Protein AF-A0A368L7W9-F1 (afdb_monomer_lite)

Structure (mmCIF, N/CA/C/O backbone):
data_AF-A0A368L7W9-F1
#
_entry.id   AF-A0A368L7W9-F1
#
loop_
_atom_site.group_PDB
_atom_site.id
_atom_site.type_symbol
_atom_site.label_atom_id
_atom_site.label_alt_id
_atom_site.label_comp_id
_atom_site.label_asym_id
_atom_site.label_entity_id
_atom_site.label_seq_id
_atom_site.pdbx_PDB_ins_code
_atom_site.Cartn_x
_atom_site.Cartn_y
_atom_site.Cartn_z
_atom_site.occupancy
_atom_site.B_iso_or_equiv
_atom_site.auth_seq_id
_atom_site.auth_comp_id
_atom_site.auth_asym_id
_atom_site.auth_atom_id
_atom_site.pdbx_PDB_model_num
ATOM 1 N N . MET A 1 1 ? 54.168 8.558 -74.346 1.00 50.03 1 MET A N 1
ATOM 2 C CA . MET A 1 1 ? 53.652 8.988 -73.024 1.00 50.03 1 MET A CA 1
ATOM 3 C C . MET A 1 1 ? 52.117 8.973 -72.900 1.00 50.03 1 MET A C 1
ATOM 5 O O . MET A 1 1 ? 51.618 9.350 -71.854 1.00 50.03 1 MET A O 1
ATOM 9 N N . MET A 1 2 ? 51.352 8.509 -73.907 1.00 54.16 2 MET A N 1
ATOM 10 C CA . MET A 1 2 ? 49.875 8.425 -73.836 1.00 54.16 2 MET A CA 1
ATOM 11 C C . MET A 1 2 ? 49.333 7.024 -73.482 1.00 54.16 2 MET A C 1
ATOM 13 O O . MET A 1 2 ? 48.218 6.919 -72.985 1.00 54.16 2 MET A O 1
ATOM 17 N N . LEU A 1 3 ? 50.113 5.945 -73.665 1.00 55.03 3 LEU A N 1
ATOM 18 C CA . LEU A 1 3 ? 49.682 4.590 -73.276 1.00 55.03 3 LEU A CA 1
ATOM 19 C C . LEU A 1 3 ? 49.666 4.370 -71.753 1.00 55.03 3 LEU A C 1
ATOM 21 O O . LEU A 1 3 ? 48.810 3.641 -71.264 1.00 55.03 3 LEU A O 1
ATOM 25 N N . ALA A 1 4 ? 50.549 5.038 -71.002 1.00 56.31 4 ALA A N 1
ATOM 26 C CA . ALA A 1 4 ? 50.626 4.884 -69.549 1.00 56.31 4 ALA A CA 1
ATOM 27 C C . ALA A 1 4 ? 49.349 5.385 -68.849 1.00 56.31 4 ALA A C 1
ATOM 29 O O . ALA A 1 4 ? 48.813 4.692 -67.994 1.00 56.31 4 ALA A O 1
ATOM 30 N N . LEU A 1 5 ? 48.785 6.527 -69.269 1.00 58.16 5 LEU A N 1
ATOM 31 C CA . LEU A 1 5 ? 47.554 7.070 -68.674 1.00 58.16 5 LEU A CA 1
ATOM 32 C C . LEU A 1 5 ? 46.324 6.177 -68.902 1.00 58.16 5 LEU A C 1
ATOM 34 O O . LEU A 1 5 ? 45.449 6.110 -68.041 1.00 58.16 5 LEU A O 1
ATOM 38 N N . ARG A 1 6 ? 46.254 5.459 -70.032 1.00 62.16 6 ARG A N 1
ATOM 39 C CA . ARG A 1 6 ? 45.125 4.558 -70.321 1.00 62.16 6 ARG A CA 1
ATOM 40 C C . ARG A 1 6 ? 45.156 3.288 -69.467 1.00 62.16 6 ARG A C 1
ATOM 42 O O . ARG A 1 6 ? 44.109 2.709 -69.197 1.00 62.16 6 ARG A O 1
ATOM 49 N N . GLN A 1 7 ? 46.342 2.881 -69.020 1.00 68.44 7 GLN A N 1
ATOM 50 C CA . GLN A 1 7 ? 46.541 1.661 -68.241 1.00 68.44 7 GLN A CA 1
ATOM 51 C C . GLN A 1 7 ? 46.207 1.844 -66.746 1.00 68.44 7 GLN A C 1
ATOM 53 O O . GLN A 1 7 ? 45.815 0.879 -66.097 1.00 68.44 7 GLN A O 1
ATOM 58 N N . PHE A 1 8 ? 46.267 3.074 -66.213 1.00 70.00 8 PHE A N 1
ATOM 59 C CA . PHE A 1 8 ? 45.924 3.380 -64.811 1.00 70.00 8 PHE A CA 1
ATOM 60 C C . PHE A 1 8 ? 44.434 3.685 -64.564 1.00 70.00 8 PHE A C 1
ATOM 62 O O . PHE A 1 8 ? 43.965 3.565 -63.433 1.00 70.00 8 PHE A O 1
ATOM 69 N N . TRP A 1 9 ? 43.662 4.025 -65.603 1.00 78.25 9 TRP A N 1
ATOM 70 C CA . TRP A 1 9 ? 42.224 4.313 -65.491 1.00 78.25 9 TRP A CA 1
ATOM 71 C C . TRP A 1 9 ? 41.381 3.164 -64.899 1.00 78.25 9 TRP A C 1
ATOM 73 O O . TRP A 1 9 ? 40.615 3.419 -63.967 1.00 78.25 9 TRP A O 1
ATOM 83 N N . PRO A 1 10 ? 41.495 1.898 -65.357 1.00 85.75 10 PRO A N 1
ATOM 84 C CA . PRO A 1 10 ? 40.694 0.814 -64.782 1.00 85.75 10 PRO A CA 1
ATOM 85 C C . PRO A 1 10 ? 41.066 0.522 -63.321 1.00 85.75 10 PRO A C 1
ATOM 87 O O . PRO A 1 10 ? 40.189 0.197 -62.526 1.00 85.75 10 PRO A O 1
ATOM 90 N N . ALA A 1 11 ? 42.338 0.698 -62.944 1.00 83.56 11 ALA A N 1
ATOM 91 C CA . ALA A 1 11 ? 42.795 0.508 -61.568 1.00 83.56 11 ALA A CA 1
ATOM 92 C C . ALA A 1 11 ? 42.210 1.565 -60.615 1.00 83.56 11 ALA A C 1
ATOM 94 O O . ALA A 1 11 ? 41.800 1.234 -59.504 1.00 83.56 11 ALA A O 1
ATOM 95 N N . ALA A 1 12 ? 42.106 2.821 -61.063 1.00 84.69 12 ALA A N 1
ATOM 96 C CA . ALA A 1 12 ? 41.484 3.892 -60.287 1.00 84.69 12 ALA A CA 1
ATOM 97 C C . ALA A 1 12 ? 39.977 3.657 -60.075 1.00 84.69 12 ALA A C 1
ATOM 99 O O . ALA A 1 12 ? 39.476 3.824 -58.964 1.00 84.69 12 ALA A O 1
ATOM 100 N N . VAL A 1 13 ? 39.260 3.206 -61.112 1.00 89.25 13 VAL A N 1
ATOM 101 C CA . VAL A 1 13 ? 37.830 2.866 -61.001 1.00 89.25 13 VAL A CA 1
ATOM 102 C C . VAL A 1 13 ? 37.621 1.670 -60.069 1.00 89.25 13 VAL A C 1
ATOM 104 O O . VAL A 1 13 ? 36.737 1.711 -59.217 1.00 89.25 13 VAL A O 1
ATOM 107 N N . ALA A 1 14 ? 38.458 0.634 -60.170 1.00 88.94 14 ALA A N 1
ATOM 108 C CA . ALA A 1 14 ? 38.382 -0.526 -59.286 1.00 88.94 14 ALA A CA 1
ATOM 109 C C . ALA A 1 14 ? 38.606 -0.151 -57.809 1.00 88.94 14 ALA A C 1
ATOM 111 O O . ALA A 1 14 ? 37.863 -0.609 -56.945 1.00 88.94 14 ALA A O 1
ATOM 112 N N . LEU A 1 15 ? 39.572 0.727 -57.514 1.00 89.31 15 LEU A N 1
ATOM 113 C CA . LEU A 1 15 ? 39.816 1.220 -56.153 1.00 89.31 15 LEU A CA 1
ATOM 114 C C . LEU A 1 15 ? 38.636 2.020 -55.593 1.00 89.31 15 LEU A C 1
ATOM 116 O O . LEU A 1 15 ? 38.265 1.822 -54.438 1.00 89.31 15 LEU A O 1
ATOM 120 N N . LEU A 1 16 ? 38.016 2.883 -56.402 1.00 91.94 16 LEU A N 1
ATOM 121 C CA . LEU A 1 16 ? 36.836 3.645 -55.982 1.00 91.94 16 LEU A CA 1
ATOM 122 C C . LEU A 1 16 ? 35.627 2.741 -55.722 1.00 91.94 16 LEU A C 1
ATOM 124 O O . LEU A 1 16 ? 34.900 2.964 -54.757 1.00 91.94 16 LEU A O 1
ATOM 128 N N . LEU A 1 17 ? 35.431 1.699 -56.535 1.00 93.12 17 LEU A N 1
ATOM 129 C CA . LEU A 1 17 ? 34.364 0.721 -56.315 1.00 93.12 17 LEU A CA 1
ATOM 130 C C . LEU A 1 17 ? 34.588 -0.083 -55.031 1.00 93.12 17 LEU A C 1
ATOM 132 O O . LEU A 1 17 ? 33.652 -0.256 -54.255 1.00 93.12 17 LEU A O 1
ATOM 136 N N . LEU A 1 18 ? 35.821 -0.525 -54.765 1.00 92.31 18 LEU A N 1
ATOM 137 C CA . LEU A 1 18 ? 36.153 -1.230 -53.523 1.00 92.31 18 LEU A CA 1
ATOM 138 C C . LEU A 1 18 ? 35.977 -0.332 -52.292 1.00 92.31 18 LEU A C 1
ATOM 140 O O . LEU A 1 18 ? 35.411 -0.772 -51.293 1.00 92.31 18 LEU A O 1
ATOM 144 N N . ALA A 1 19 ? 36.401 0.931 -52.374 1.00 93.12 19 ALA A N 1
ATOM 145 C CA . ALA A 1 19 ? 36.204 1.901 -51.301 1.00 93.12 19 ALA A CA 1
ATOM 146 C C . ALA A 1 19 ? 34.712 2.199 -51.062 1.00 93.12 19 ALA A C 1
ATOM 148 O O . ALA A 1 19 ? 34.270 2.223 -49.915 1.00 93.12 19 ALA A O 1
ATOM 149 N N . GLY A 1 20 ? 33.924 2.366 -52.130 1.00 91.81 20 GLY A N 1
ATOM 150 C CA . GLY A 1 20 ? 32.480 2.591 -52.044 1.00 91.81 20 GLY A CA 1
ATOM 151 C C . GLY A 1 20 ? 31.731 1.405 -51.431 1.00 91.81 20 GLY A C 1
ATOM 152 O O . GLY A 1 20 ? 30.914 1.597 -50.533 1.00 91.81 20 GLY A O 1
ATOM 153 N N . LEU A 1 21 ? 32.053 0.177 -51.851 1.00 92.81 21 LEU A N 1
ATOM 154 C CA . LEU A 1 21 ? 31.482 -1.046 -51.275 1.00 92.81 21 LEU A CA 1
ATOM 155 C C . LEU A 1 21 ? 31.864 -1.213 -49.798 1.00 92.81 21 LEU A C 1
ATOM 157 O O . LEU A 1 21 ? 31.009 -1.554 -48.982 1.00 92.81 21 LEU A O 1
ATOM 161 N N . GLY A 1 22 ? 33.122 -0.929 -49.445 1.00 91.44 22 GLY A N 1
ATOM 162 C CA . GLY A 1 22 ? 33.587 -0.959 -48.059 1.00 91.44 22 GLY A CA 1
ATOM 163 C C . GLY A 1 22 ? 32.863 0.057 -47.173 1.00 91.44 22 GLY A C 1
ATOM 164 O O . GLY A 1 22 ? 32.436 -0.289 -46.074 1.00 91.44 22 GLY A O 1
ATOM 165 N N . TYR A 1 23 ? 32.661 1.284 -47.662 1.00 92.81 23 TYR A N 1
ATOM 166 C CA . TYR A 1 23 ? 31.942 2.331 -46.934 1.00 92.81 23 TYR A CA 1
ATOM 167 C C . TYR A 1 23 ? 30.469 1.973 -46.696 1.00 92.81 23 TYR A C 1
ATOM 169 O O . TYR A 1 23 ? 29.987 2.088 -45.571 1.00 92.81 23 TYR A O 1
ATOM 177 N N . PHE A 1 24 ? 29.771 1.472 -47.720 1.00 91.31 24 PHE A N 1
ATOM 178 C CA . PHE A 1 24 ? 28.378 1.032 -47.586 1.00 91.31 24 PHE A CA 1
ATOM 179 C C . PHE A 1 24 ? 28.227 -0.149 -46.621 1.00 91.31 24 PHE A C 1
ATOM 181 O O . PHE A 1 24 ? 27.321 -0.148 -45.790 1.00 91.31 24 PHE A O 1
ATOM 188 N N . ALA A 1 25 ? 29.122 -1.140 -46.693 1.00 89.94 25 ALA A N 1
ATOM 189 C CA . ALA A 1 25 ? 29.111 -2.271 -45.767 1.00 89.94 25 ALA A CA 1
ATOM 190 C C . ALA A 1 25 ? 29.377 -1.828 -44.318 1.00 89.94 25 ALA A C 1
ATOM 192 O O . ALA A 1 25 ? 28.734 -2.325 -43.394 1.00 89.94 25 ALA A O 1
ATOM 193 N N . TYR A 1 26 ? 30.287 -0.868 -44.121 1.00 91.38 26 TYR A N 1
ATOM 194 C CA . TYR A 1 26 ? 30.573 -0.292 -42.810 1.00 91.38 26 TYR A CA 1
ATOM 195 C C . TYR A 1 26 ? 29.365 0.461 -42.234 1.00 91.38 26 TYR A C 1
ATOM 197 O O . TYR A 1 26 ? 28.999 0.218 -41.086 1.00 91.38 26 TYR A O 1
ATOM 205 N N . GLN A 1 27 ? 28.713 1.319 -43.027 1.00 91.19 27 GLN A N 1
ATOM 206 C CA . GLN A 1 27 ? 27.514 2.043 -42.587 1.00 91.19 27 GLN A CA 1
ATOM 207 C C . GLN A 1 27 ? 26.361 1.097 -42.247 1.00 91.19 27 GLN A C 1
ATOM 209 O O . GLN A 1 27 ? 25.806 1.188 -41.158 1.00 91.19 27 GLN A O 1
ATOM 214 N N . ALA A 1 28 ? 26.064 0.123 -43.113 1.00 88.50 28 ALA A N 1
ATOM 215 C CA . ALA A 1 28 ? 25.001 -0.846 -42.854 1.00 88.50 28 ALA A CA 1
ATOM 216 C C . ALA A 1 28 ? 25.255 -1.671 -41.577 1.00 88.50 28 ALA A C 1
ATOM 218 O O . ALA A 1 28 ? 24.321 -1.977 -40.835 1.00 88.50 28 ALA A O 1
ATOM 219 N N . GLY A 1 29 ? 26.517 -2.019 -41.299 1.00 87.00 29 GLY A N 1
ATOM 220 C CA . GLY A 1 29 ? 26.900 -2.692 -40.057 1.00 87.00 29 GLY A CA 1
ATOM 221 C C . GLY A 1 29 ? 26.752 -1.800 -38.821 1.00 87.00 29 GLY A C 1
ATOM 222 O O . GLY A 1 29 ? 26.304 -2.273 -37.776 1.00 87.00 29 GLY A O 1
ATOM 223 N N . TYR A 1 30 ? 27.090 -0.515 -38.944 1.00 89.81 30 TYR A N 1
ATOM 224 C CA . TYR A 1 30 ? 26.945 0.468 -37.872 1.00 89.81 30 TYR A CA 1
ATOM 225 C C . TYR A 1 30 ? 25.470 0.699 -37.516 1.00 89.81 30 TYR A C 1
ATOM 227 O O . TYR A 1 30 ? 25.093 0.512 -36.357 1.00 89.81 30 TYR A O 1
ATOM 235 N N . ASP A 1 31 ? 24.621 0.966 -38.510 1.00 89.50 31 ASP A N 1
ATOM 236 C CA . ASP A 1 31 ? 23.186 1.210 -38.316 1.00 89.50 31 ASP A CA 1
ATOM 237 C C . ASP A 1 31 ? 22.482 -0.016 -37.707 1.00 89.50 31 ASP A C 1
ATOM 239 O O . ASP A 1 31 ? 21.654 0.105 -36.800 1.00 89.50 31 ASP A O 1
ATOM 243 N N . ALA A 1 32 ? 22.852 -1.226 -38.147 1.00 89.81 32 ALA A N 1
ATOM 244 C CA . ALA A 1 32 ? 22.336 -2.468 -37.573 1.00 89.81 32 ALA A CA 1
ATOM 245 C C . ALA A 1 32 ? 22.746 -2.647 -36.101 1.00 89.81 32 ALA A C 1
ATOM 247 O O . ALA A 1 32 ? 21.965 -3.160 -35.295 1.00 89.81 32 ALA A O 1
ATOM 248 N N . SER A 1 33 ? 23.959 -2.221 -35.734 1.00 88.00 33 SER A N 1
ATOM 249 C CA . SER A 1 33 ? 24.439 -2.291 -34.352 1.00 88.00 33 SER A CA 1
ATOM 250 C C . SER A 1 33 ? 23.733 -1.286 -33.435 1.00 88.00 33 SER A C 1
ATOM 252 O O . SER A 1 33 ? 23.386 -1.636 -32.304 1.00 88.00 33 SER A O 1
ATOM 254 N N . GLU A 1 34 ? 23.443 -0.081 -33.933 1.00 91.44 34 GLU A N 1
ATOM 255 C CA . GLU A 1 34 ? 22.711 0.953 -33.198 1.00 91.44 34 GLU A CA 1
ATOM 256 C C . GLU A 1 34 ? 21.245 0.551 -32.991 1.00 91.44 34 GLU A C 1
ATOM 258 O O . GLU A 1 34 ? 20.748 0.590 -31.864 1.00 91.44 34 GLU A O 1
ATOM 263 N N . ALA A 1 35 ? 20.580 0.045 -34.035 1.00 90.88 35 ALA A N 1
ATOM 264 C CA . ALA A 1 35 ? 19.220 -0.482 -33.930 1.00 90.88 35 ALA A CA 1
ATOM 265 C C . ALA A 1 35 ? 19.124 -1.640 -32.920 1.00 90.88 35 ALA A C 1
ATOM 267 O O . ALA A 1 35 ? 18.195 -1.691 -32.111 1.00 90.88 35 ALA A O 1
ATOM 268 N N . ALA A 1 36 ? 20.108 -2.546 -32.910 1.00 91.88 36 ALA A N 1
ATOM 269 C CA . ALA A 1 36 ? 20.160 -3.646 -31.949 1.00 91.88 36 ALA A CA 1
ATOM 270 C C . ALA A 1 36 ? 20.393 -3.168 -30.505 1.00 91.88 36 ALA A C 1
ATOM 272 O O . ALA A 1 36 ? 19.895 -3.792 -29.564 1.00 91.88 36 ALA A O 1
ATOM 273 N N . TRP A 1 37 ? 21.151 -2.086 -30.308 1.00 89.81 37 TRP A N 1
ATOM 274 C CA . TRP A 1 37 ? 21.355 -1.491 -28.987 1.00 89.81 37 TRP A CA 1
ATOM 275 C C . TRP A 1 37 ? 20.088 -0.792 -28.482 1.00 89.81 37 TRP A C 1
ATOM 277 O O . TRP A 1 37 ? 19.659 -1.058 -27.358 1.00 89.81 37 TRP A O 1
ATOM 287 N N . LEU A 1 38 ? 19.445 0.018 -29.327 1.00 93.56 38 LEU A N 1
ATOM 288 C CA . LEU A 1 38 ? 18.199 0.717 -29.001 1.00 93.56 38 LEU A CA 1
ATOM 289 C C . LEU A 1 38 ? 17.070 -0.257 -28.646 1.00 93.56 38 LEU A C 1
ATOM 291 O O . LEU A 1 38 ? 16.363 -0.045 -27.662 1.00 93.56 38 LEU A O 1
ATOM 295 N N . GLU A 1 39 ? 16.931 -1.354 -29.394 1.00 92.00 39 GLU A N 1
ATOM 296 C CA . GLU A 1 39 ? 15.924 -2.382 -29.114 1.00 92.00 39 GLU A CA 1
ATOM 297 C C . GLU A 1 39 ? 16.183 -3.076 -27.769 1.00 92.00 39 GLU A C 1
ATOM 299 O O . GLU A 1 39 ? 15.259 -3.266 -26.980 1.00 92.00 39 GLU A O 1
ATOM 304 N N . LYS A 1 40 ? 17.443 -3.395 -27.444 1.00 90.44 40 LYS A N 1
ATOM 305 C CA . LYS A 1 40 ? 17.792 -3.954 -26.127 1.00 90.44 40 LYS A CA 1
ATOM 306 C C . LYS A 1 40 ? 17.476 -2.987 -24.994 1.00 90.44 40 LYS A C 1
ATOM 308 O O . LYS A 1 40 ? 16.977 -3.412 -23.953 1.00 90.44 40 LYS A O 1
ATOM 313 N N . GLU A 1 41 ? 17.759 -1.703 -25.176 1.00 92.06 41 GLU A N 1
ATOM 314 C CA . GLU A 1 41 ? 17.487 -0.694 -24.155 1.00 92.06 41 GLU A CA 1
ATOM 315 C C . GLU A 1 41 ? 15.978 -0.478 -23.968 1.00 92.06 41 GLU A C 1
ATOM 317 O O . GLU A 1 41 ? 15.486 -0.380 -22.840 1.00 92.06 41 GLU A O 1
ATOM 322 N N . ARG A 1 42 ? 15.207 -0.536 -25.060 1.00 91.56 42 ARG A N 1
ATOM 323 C CA . ARG A 1 42 ? 13.743 -0.538 -25.016 1.00 91.56 42 ARG A CA 1
ATOM 324 C C . ARG A 1 42 ? 13.199 -1.757 -24.277 1.00 91.56 42 ARG A C 1
ATOM 326 O O . ARG A 1 42 ? 12.384 -1.613 -23.374 1.00 91.56 42 ARG A O 1
ATOM 333 N N . GLN A 1 43 ? 13.691 -2.952 -24.590 1.00 92.56 43 GLN A N 1
ATOM 334 C CA . GLN A 1 43 ? 13.276 -4.177 -23.904 1.00 92.56 43 GLN A CA 1
ATOM 335 C C . GLN A 1 43 ? 13.612 -4.144 -22.409 1.00 92.56 43 GLN A C 1
ATOM 337 O O . GLN A 1 43 ? 12.805 -4.594 -21.594 1.00 92.56 43 GLN A O 1
ATOM 342 N N . ARG A 1 44 ? 14.765 -3.576 -22.027 1.00 89.62 44 ARG A N 1
ATOM 343 C CA . ARG A 1 44 ? 15.123 -3.385 -20.614 1.00 89.62 44 ARG A CA 1
ATOM 344 C C . ARG A 1 44 ? 14.187 -2.411 -19.914 1.00 89.62 44 ARG A C 1
ATOM 346 O O . ARG A 1 44 ? 13.610 -2.768 -18.890 1.00 89.62 44 ARG A O 1
ATOM 353 N N . THR A 1 45 ? 13.975 -1.229 -20.484 1.00 91.88 45 THR A N 1
ATOM 354 C CA . THR A 1 45 ? 13.083 -0.216 -19.897 1.00 91.88 45 THR A CA 1
ATOM 355 C C . THR A 1 45 ? 11.633 -0.695 -19.813 1.00 91.88 45 THR A C 1
ATOM 357 O O . THR A 1 45 ? 10.989 -0.515 -18.780 1.00 91.88 45 THR A O 1
ATOM 360 N N . GLU A 1 46 ? 11.123 -1.381 -20.838 1.00 92.19 46 GLU A N 1
ATOM 361 C CA . GLU A 1 46 ? 9.793 -1.995 -20.814 1.00 92.19 46 GLU A CA 1
ATOM 362 C C . GLU A 1 46 ? 9.696 -3.139 -19.799 1.00 92.19 46 GLU A C 1
ATOM 364 O O . GLU A 1 46 ? 8.678 -3.269 -19.119 1.00 92.19 46 GLU A O 1
ATOM 369 N N . GLY A 1 47 ? 10.737 -3.965 -19.673 1.00 88.88 47 GLY A N 1
ATOM 370 C CA . GLY A 1 47 ? 10.806 -5.033 -18.677 1.00 88.88 47 GLY A CA 1
ATOM 371 C C . GLY A 1 47 ? 10.769 -4.486 -17.250 1.00 88.88 47 GLY A C 1
ATOM 372 O O . GLY A 1 47 ? 9.967 -4.938 -16.431 1.00 88.88 47 GLY A O 1
ATOM 373 N N . GLU A 1 48 ? 11.569 -3.458 -16.966 1.00 90.38 48 GLU A N 1
ATOM 374 C CA . GLU A 1 48 ? 11.569 -2.763 -15.677 1.00 90.38 48 GLU A CA 1
ATOM 375 C C . GLU A 1 48 ? 10.234 -2.066 -15.393 1.00 90.38 48 GLU A C 1
ATOM 377 O O . GLU A 1 48 ? 9.725 -2.142 -14.273 1.00 90.38 48 GLU A O 1
ATOM 382 N N . ALA A 1 49 ? 9.637 -1.414 -16.395 1.00 92.38 49 ALA A N 1
ATOM 383 C CA . ALA A 1 49 ? 8.334 -0.770 -16.262 1.00 92.38 49 ALA A CA 1
ATOM 384 C C . ALA A 1 49 ? 7.229 -1.792 -15.960 1.00 92.38 49 ALA A C 1
ATOM 386 O O . ALA A 1 49 ? 6.418 -1.568 -15.062 1.00 92.38 49 ALA A O 1
ATOM 387 N N . LYS A 1 50 ? 7.228 -2.943 -16.645 1.00 91.75 50 LYS A N 1
ATOM 388 C CA . LYS A 1 50 ? 6.286 -4.044 -16.386 1.00 91.75 50 LYS A CA 1
ATOM 389 C C . LYS A 1 50 ? 6.474 -4.631 -14.990 1.00 91.75 50 LYS A C 1
ATOM 391 O O . LYS A 1 50 ? 5.485 -4.857 -14.299 1.00 91.75 50 LYS A O 1
ATOM 396 N N . ALA A 1 51 ? 7.717 -4.835 -14.550 1.00 90.00 51 ALA A N 1
ATOM 397 C CA . ALA A 1 51 ? 8.007 -5.333 -13.207 1.00 90.00 51 ALA A CA 1
ATOM 398 C C . ALA A 1 51 ? 7.521 -4.358 -12.121 1.00 90.00 51 ALA A C 1
ATOM 400 O O . ALA A 1 51 ? 6.863 -4.774 -11.166 1.00 90.00 51 ALA A O 1
ATOM 401 N N . LYS A 1 52 ? 7.773 -3.054 -12.298 1.00 89.00 52 LYS A N 1
ATOM 402 C CA . LYS A 1 52 ? 7.269 -2.006 -11.400 1.00 89.00 52 LYS A CA 1
ATOM 403 C C . LYS A 1 52 ? 5.741 -1.964 -11.392 1.00 89.00 52 LYS A C 1
ATOM 405 O O . LYS A 1 52 ? 5.155 -2.008 -10.319 1.00 89.00 52 LYS A O 1
ATOM 410 N N . ALA A 1 53 ? 5.098 -1.973 -12.559 1.00 91.19 53 ALA A N 1
ATOM 411 C CA . ALA A 1 53 ? 3.640 -1.967 -12.669 1.00 91.19 53 ALA A CA 1
ATOM 412 C C . ALA A 1 53 ? 2.994 -3.197 -12.009 1.00 91.19 53 ALA A C 1
ATOM 414 O O . ALA A 1 53 ? 1.994 -3.063 -11.309 1.00 91.19 53 ALA A O 1
ATOM 415 N N . ALA A 1 54 ? 3.584 -4.386 -12.171 1.00 88.88 54 ALA A N 1
ATOM 416 C CA . ALA A 1 54 ? 3.109 -5.598 -11.508 1.00 88.88 54 ALA A CA 1
ATOM 417 C C . ALA A 1 54 ? 3.228 -5.503 -9.979 1.00 88.88 54 ALA A C 1
ATOM 419 O O . ALA A 1 54 ? 2.335 -5.956 -9.262 1.00 88.88 54 ALA A O 1
ATOM 420 N N . GLN A 1 55 ? 4.305 -4.897 -9.471 1.00 82.56 55 GLN A N 1
ATOM 421 C CA . GLN A 1 55 ? 4.473 -4.667 -8.038 1.00 82.56 55 GLN A CA 1
ATOM 422 C C . GLN A 1 55 ? 3.466 -3.640 -7.506 1.00 82.56 55 GLN A C 1
ATOM 424 O O . GLN A 1 55 ? 2.851 -3.880 -6.469 1.00 82.56 55 GLN A O 1
ATOM 429 N N . THR A 1 56 ? 3.249 -2.538 -8.226 1.00 86.06 56 THR A N 1
ATOM 430 C CA . THR A 1 56 ? 2.252 -1.520 -7.867 1.00 86.06 56 THR A CA 1
ATOM 431 C C . THR A 1 56 ? 0.841 -2.102 -7.860 1.00 86.06 56 THR A C 1
ATOM 433 O O . THR A 1 56 ? 0.137 -1.944 -6.873 1.00 86.06 56 THR A O 1
ATOM 436 N N . ALA A 1 57 ? 0.458 -2.892 -8.867 1.00 87.56 57 ALA A N 1
ATOM 437 C CA . ALA A 1 57 ? -0.862 -3.528 -8.909 1.00 87.56 57 ALA A CA 1
ATOM 438 C C . ALA A 1 57 ? -1.121 -4.449 -7.700 1.00 87.56 57 ALA A C 1
ATOM 440 O O . ALA A 1 57 ? -2.231 -4.491 -7.161 1.00 87.56 57 ALA A O 1
ATOM 441 N N . LYS A 1 58 ? -0.091 -5.173 -7.237 1.00 82.81 58 LYS A N 1
ATOM 442 C CA . LYS A 1 58 ? -0.177 -5.972 -6.005 1.00 82.81 58 LYS A CA 1
ATOM 443 C C . LYS A 1 58 ? -0.358 -5.089 -4.773 1.00 82.81 58 LYS A C 1
ATOM 445 O O . LYS A 1 58 ? -1.195 -5.404 -3.930 1.00 82.81 58 LYS A O 1
ATOM 450 N N . GLN A 1 59 ? 0.403 -3.998 -4.673 1.00 82.06 59 GLN A N 1
ATOM 451 C CA . GLN A 1 59 ? 0.286 -3.042 -3.571 1.00 82.06 59 GLN A CA 1
ATOM 452 C C . GLN A 1 59 ? -1.099 -2.391 -3.530 1.00 82.06 59 GLN A C 1
ATOM 454 O O . GLN A 1 59 ? -1.704 -2.359 -2.464 1.00 82.06 59 GLN A O 1
ATOM 459 N N . ASP A 1 60 ? -1.632 -1.964 -4.673 1.00 87.00 60 ASP A N 1
ATOM 460 C CA . ASP A 1 60 ? -2.960 -1.353 -4.779 1.00 87.00 60 ASP A CA 1
ATOM 461 C C . ASP A 1 60 ? -4.063 -2.336 -4.374 1.00 87.00 60 ASP A C 1
ATOM 463 O O . ASP A 1 60 ? -4.992 -1.977 -3.651 1.00 87.00 60 ASP A O 1
ATOM 467 N N . THR A 1 61 ? -3.935 -3.604 -4.778 1.00 86.06 61 THR A N 1
ATOM 468 C CA . THR A 1 61 ? -4.872 -4.664 -4.376 1.00 86.06 61 THR A CA 1
ATOM 469 C C . THR A 1 61 ? -4.852 -4.871 -2.862 1.00 86.06 61 THR A C 1
ATOM 471 O O . THR A 1 61 ? -5.908 -4.929 -2.231 1.00 86.06 61 THR A O 1
ATOM 474 N N . LEU A 1 62 ? -3.661 -4.945 -2.258 1.00 84.75 62 LEU A N 1
ATOM 475 C CA . LEU A 1 62 ? -3.517 -5.063 -0.807 1.00 84.75 62 LEU A CA 1
ATOM 476 C C . LEU A 1 62 ? -4.074 -3.829 -0.086 1.00 84.75 62 LEU A C 1
ATOM 478 O O . LEU A 1 62 ? -4.799 -3.971 0.896 1.00 84.75 62 LEU A O 1
ATOM 482 N N . ALA A 1 63 ? -3.788 -2.627 -0.588 1.00 82.00 63 ALA A N 1
ATOM 483 C CA . ALA A 1 63 ? -4.292 -1.378 -0.027 1.00 82.00 63 ALA A CA 1
ATOM 484 C C . ALA A 1 63 ? -5.828 -1.322 -0.066 1.00 82.00 63 ALA A C 1
ATOM 486 O O . ALA A 1 63 ? -6.455 -0.988 0.939 1.00 82.00 63 ALA A O 1
ATOM 487 N N . ALA A 1 64 ? -6.444 -1.731 -1.178 1.00 85.44 64 ALA A N 1
ATOM 488 C CA . ALA A 1 64 ? -7.896 -1.817 -1.302 1.00 85.44 64 ALA A CA 1
ATOM 489 C C . ALA A 1 64 ? -8.504 -2.830 -0.315 1.00 85.44 64 ALA A C 1
ATOM 491 O O . ALA A 1 64 ? -9.516 -2.543 0.325 1.00 85.44 64 ALA A O 1
ATOM 492 N N . GLN A 1 65 ? -7.873 -3.996 -0.137 1.00 83.75 65 GLN A N 1
ATOM 493 C CA . GLN A 1 65 ? -8.316 -4.991 0.845 1.00 83.75 65 GLN A CA 1
ATOM 494 C C . GLN A 1 65 ? -8.203 -4.483 2.287 1.00 83.75 65 GLN A C 1
ATOM 496 O O . GLN A 1 65 ? -9.079 -4.772 3.105 1.00 83.75 65 GLN A O 1
ATOM 501 N N . LEU A 1 66 ? -7.141 -3.742 2.610 1.00 83.31 66 LEU A N 1
ATOM 502 C CA . LEU A 1 66 ? -6.955 -3.141 3.931 1.00 83.31 66 LEU A CA 1
ATOM 503 C C . LEU A 1 66 ? -8.029 -2.087 4.216 1.00 83.31 66 LEU A C 1
ATOM 505 O O . LEU A 1 66 ? -8.674 -2.162 5.260 1.00 83.31 66 LEU A O 1
ATOM 509 N N . LEU A 1 67 ? -8.285 -1.182 3.265 1.00 83.75 67 LEU A N 1
ATOM 510 C CA . LEU A 1 67 ? -9.350 -0.179 3.375 1.00 83.75 67 LEU A CA 1
ATOM 511 C C . LEU A 1 67 ? -10.723 -0.835 3.573 1.00 83.75 67 LEU A C 1
ATOM 513 O O . LEU A 1 67 ? -11.478 -0.441 4.459 1.00 83.75 67 LEU A O 1
ATOM 517 N N . GLN A 1 68 ? -11.037 -1.883 2.807 1.00 85.94 68 GLN A N 1
ATOM 518 C CA . GLN A 1 68 ? -12.310 -2.598 2.938 1.00 85.94 68 GLN A CA 1
ATOM 519 C C . GLN A 1 68 ? -12.467 -3.272 4.310 1.00 85.94 68 GLN A C 1
ATOM 521 O O . GLN A 1 68 ? -13.549 -3.234 4.908 1.00 85.94 68 GLN A O 1
ATOM 526 N N . ARG A 1 69 ? -11.394 -3.886 4.826 1.00 80.62 69 ARG A N 1
ATOM 527 C CA . ARG A 1 69 ? -11.389 -4.489 6.166 1.00 80.62 69 ARG A CA 1
ATOM 528 C C . ARG A 1 69 ? -11.585 -3.430 7.247 1.00 80.62 69 ARG A C 1
ATOM 530 O O . ARG A 1 69 ? -12.406 -3.631 8.137 1.00 80.62 69 ARG A O 1
ATOM 537 N N . GLU A 1 70 ? -10.900 -2.296 7.142 1.00 82.19 70 GLU A N 1
ATOM 538 C CA . GLU A 1 70 ? -11.044 -1.182 8.081 1.00 82.19 70 GLU A CA 1
ATOM 539 C C . GLU A 1 70 ? -12.471 -0.619 8.088 1.00 82.19 70 GLU A C 1
ATOM 541 O O . GLU A 1 70 ? -13.071 -0.485 9.155 1.00 82.19 70 GLU A O 1
ATOM 546 N N . HIS A 1 71 ? -13.064 -0.385 6.914 1.00 82.81 71 HIS A N 1
ATOM 547 C CA . HIS A 1 71 ? -14.463 0.033 6.808 1.00 82.81 71 HIS A CA 1
ATOM 548 C C . HIS A 1 71 ? -15.416 -0.963 7.474 1.00 82.81 71 HIS A C 1
ATOM 550 O O . HIS A 1 71 ? -16.273 -0.562 8.259 1.00 82.81 71 HIS A O 1
ATOM 556 N N . THR A 1 72 ? -15.240 -2.261 7.217 1.00 83.50 72 THR A N 1
ATOM 557 C CA . THR A 1 72 ? -16.091 -3.314 7.796 1.00 83.50 72 THR A CA 1
ATOM 558 C C . THR A 1 72 ? -15.993 -3.341 9.321 1.00 83.50 72 THR A C 1
ATOM 560 O O . THR A 1 72 ? -17.009 -3.423 10.010 1.00 83.50 72 THR A O 1
ATOM 563 N N . ILE A 1 73 ? -14.775 -3.238 9.855 1.00 80.94 73 ILE A N 1
ATOM 564 C CA . ILE A 1 73 ? -14.522 -3.223 11.297 1.00 80.94 73 ILE A CA 1
ATOM 565 C C . ILE A 1 73 ? -15.153 -1.984 11.947 1.00 80.94 73 ILE A C 1
ATOM 567 O O . ILE A 1 73 ? -15.797 -2.102 12.990 1.00 80.94 73 ILE A O 1
ATOM 571 N N . ASN A 1 74 ? -15.027 -0.813 11.321 1.00 80.38 74 ASN A N 1
ATOM 572 C CA . ASN A 1 74 ? -15.598 0.432 11.835 1.00 80.38 74 ASN A CA 1
ATOM 573 C C . ASN A 1 74 ? -17.134 0.418 11.833 1.00 80.38 74 ASN A C 1
ATOM 575 O O . ASN A 1 74 ? -17.750 0.834 12.816 1.00 80.38 74 ASN A O 1
ATOM 579 N N . GLU A 1 75 ? -17.761 -0.088 10.767 1.00 85.31 75 GLU A N 1
ATOM 580 C CA . GLU A 1 75 ? -19.221 -0.239 10.717 1.00 85.31 75 GLU A CA 1
ATOM 581 C C . GLU A 1 75 ? -19.723 -1.233 11.766 1.00 85.31 75 GLU A C 1
ATOM 583 O O . GLU A 1 75 ? -20.707 -0.958 12.460 1.00 85.31 75 GLU A O 1
ATOM 588 N N . LEU A 1 76 ? -19.026 -2.362 11.939 1.00 84.38 76 LEU A N 1
ATOM 589 C CA . LEU A 1 76 ? -19.370 -3.337 12.968 1.00 84.38 76 LEU A CA 1
ATOM 590 C C . LEU A 1 76 ? -19.267 -2.720 14.366 1.00 84.38 76 LEU A C 1
ATOM 592 O O . LEU A 1 76 ? -20.199 -2.874 15.155 1.00 84.38 76 LEU A O 1
ATOM 596 N N . ASN A 1 77 ? -18.193 -1.978 14.655 1.00 80.06 77 ASN A N 1
ATOM 597 C CA . ASN A 1 77 ? -18.036 -1.337 15.957 1.00 80.06 77 ASN A CA 1
ATOM 598 C C . ASN A 1 77 ? -19.146 -0.311 16.213 1.00 80.06 77 ASN A C 1
ATOM 600 O O . ASN A 1 77 ? -19.781 -0.323 17.265 1.00 80.06 77 ASN A O 1
ATOM 604 N N . ARG A 1 78 ? -19.466 0.528 15.220 1.00 81.81 78 ARG A N 1
ATOM 605 C CA . ARG A 1 78 ? -20.567 1.494 15.337 1.00 81.81 78 ARG A CA 1
ATOM 606 C C . ARG A 1 78 ? -21.906 0.800 15.592 1.00 81.81 78 ARG A C 1
ATOM 608 O O . ARG A 1 78 ? -22.683 1.251 16.431 1.00 81.81 78 ARG A O 1
ATOM 615 N N . SER A 1 79 ? -22.178 -0.296 14.885 1.00 83.44 79 SER A N 1
ATOM 616 C CA . SER A 1 79 ? -23.397 -1.087 15.070 1.00 83.44 79 SER A CA 1
ATOM 617 C C . SER A 1 79 ? -23.473 -1.699 16.472 1.00 83.44 79 SER A C 1
ATOM 619 O O . SER A 1 79 ? -24.518 -1.618 17.119 1.00 83.44 79 SER A O 1
ATOM 621 N N . LEU A 1 80 ? -22.356 -2.227 16.984 1.00 83.62 80 LEU A N 1
ATOM 622 C CA . LEU A 1 80 ? -22.263 -2.766 18.341 1.00 83.62 80 LEU A CA 1
ATOM 623 C C . LEU A 1 80 ? -22.480 -1.686 19.400 1.00 83.62 80 LEU A C 1
ATOM 625 O O . LEU A 1 80 ? -23.327 -1.876 20.266 1.00 83.62 80 LEU A O 1
ATOM 629 N N . HIS A 1 81 ? -21.815 -0.533 19.307 1.00 79.50 81 HIS A N 1
ATOM 630 C CA . HIS A 1 81 ? -22.036 0.587 20.235 1.00 79.50 81 HIS A CA 1
ATOM 631 C C . HIS A 1 81 ? -23.494 1.065 20.226 1.00 79.50 81 HIS A C 1
ATOM 633 O O . HIS A 1 81 ? -24.086 1.294 21.282 1.00 79.50 81 HIS A O 1
ATOM 639 N N . ASN A 1 82 ? -24.117 1.133 19.047 1.00 82.75 82 ASN A N 1
ATOM 640 C CA . ASN A 1 82 ? -25.534 1.474 18.912 1.00 82.75 82 ASN A CA 1
ATOM 641 C C . ASN A 1 82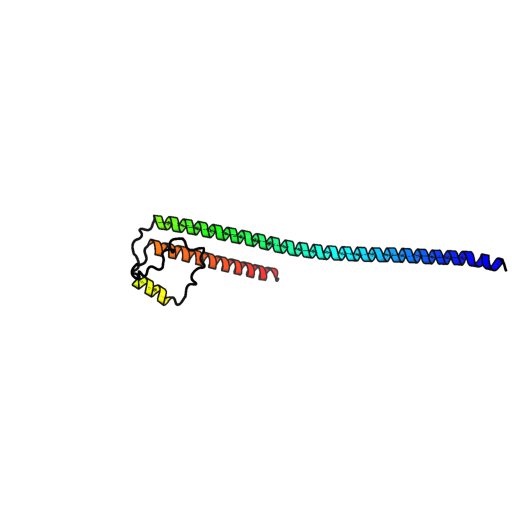 ? -26.480 0.403 19.477 1.00 82.75 82 ASN A C 1
ATOM 643 O O . ASN A 1 82 ? -27.581 0.730 19.916 1.00 82.75 82 ASN A O 1
ATOM 647 N N . ALA A 1 83 ? -26.106 -0.875 19.425 1.00 83.00 83 ALA A N 1
ATOM 648 C CA . ALA A 1 83 ? -26.875 -1.950 20.042 1.00 83.00 83 ALA A CA 1
ATOM 649 C C . ALA A 1 83 ? -26.718 -1.921 21.568 1.00 83.00 83 ALA A C 1
ATOM 651 O O . ALA A 1 83 ? -27.711 -1.984 22.291 1.00 83.00 83 ALA A O 1
ATOM 652 N N . LEU A 1 84 ? -25.488 -1.732 22.050 1.00 80.81 84 LEU A N 1
ATOM 653 C CA . LEU A 1 84 ? -25.157 -1.646 23.467 1.00 80.81 84 LEU A CA 1
ATOM 654 C C . LEU A 1 84 ? -25.866 -0.478 24.149 1.00 80.81 84 LEU A C 1
ATOM 656 O O . LEU A 1 84 ? -26.412 -0.656 25.236 1.00 80.81 84 LEU A O 1
ATOM 660 N N . SER A 1 85 ? -25.939 0.692 23.512 1.00 77.62 85 SER A N 1
ATOM 661 C CA . SER A 1 85 ? -26.667 1.844 24.064 1.00 77.62 85 SER A CA 1
ATOM 662 C C . SER A 1 85 ? -28.172 1.595 24.218 1.00 77.62 85 SER A C 1
ATOM 664 O O . SER A 1 85 ? -28.806 2.211 25.068 1.00 77.62 85 SER A O 1
ATOM 666 N N . LYS A 1 86 ? -28.747 0.662 23.447 1.00 84.62 86 LYS A N 1
ATOM 667 C CA . LYS A 1 86 ? -30.163 0.271 23.547 1.00 84.62 86 LYS A CA 1
ATOM 668 C C . LYS A 1 86 ? -30.418 -0.822 24.584 1.00 84.62 86 LYS A C 1
ATOM 670 O O . LYS A 1 86 ? -31.536 -0.926 25.078 1.00 84.62 86 LYS A O 1
ATOM 675 N N . THR A 1 87 ? -29.425 -1.663 24.875 1.00 85.38 87 THR A N 1
ATOM 676 C CA . THR A 1 87 ? -29.559 -2.796 25.810 1.00 85.38 87 THR A CA 1
ATOM 677 C C . THR A 1 87 ? -29.027 -2.503 27.208 1.00 85.38 87 THR A C 1
ATOM 679 O O . THR A 1 87 ? -29.314 -3.254 28.137 1.00 85.38 87 THR A O 1
ATOM 682 N N . THR A 1 88 ? -28.230 -1.448 27.366 1.00 84.69 88 THR A N 1
ATOM 683 C CA . THR A 1 88 ? -27.698 -1.006 28.659 1.00 84.69 88 THR A CA 1
ATOM 684 C C . THR A 1 88 ? -28.578 0.083 29.265 1.00 84.69 88 THR A C 1
ATOM 686 O O . THR A 1 88 ? -29.374 0.725 28.585 1.00 84.69 88 THR A O 1
ATOM 689 N N . THR A 1 89 ? -28.475 0.252 30.578 1.00 81.38 89 THR A N 1
ATOM 690 C CA . THR A 1 89 ? -29.379 1.095 31.373 1.00 81.38 89 THR A CA 1
ATOM 691 C C . THR A 1 89 ? -28.723 2.374 31.890 1.00 81.38 89 THR A C 1
ATOM 693 O O . THR A 1 89 ? -29.400 3.203 32.494 1.00 81.38 89 THR A O 1
ATOM 696 N N . GLY A 1 90 ? -27.417 2.547 31.675 1.00 76.56 90 GLY A N 1
ATOM 697 C CA . GLY A 1 90 ? -26.630 3.656 32.214 1.00 76.56 90 GLY A CA 1
ATOM 698 C C . GLY A 1 90 ? -26.413 3.570 33.728 1.00 76.56 90 GLY A C 1
ATOM 699 O O . GLY A 1 90 ? -26.052 4.565 34.357 1.00 76.56 90 GLY A O 1
ATOM 700 N N . ARG A 1 91 ? -26.648 2.406 34.346 1.00 81.12 91 ARG A N 1
ATOM 701 C CA . ARG A 1 91 ? -26.505 2.217 35.795 1.00 81.12 91 ARG A CA 1
ATOM 702 C C . ARG A 1 91 ? -25.033 2.153 36.169 1.00 81.12 91 ARG A C 1
ATOM 704 O O . ARG A 1 91 ? -24.245 1.490 35.503 1.00 81.12 91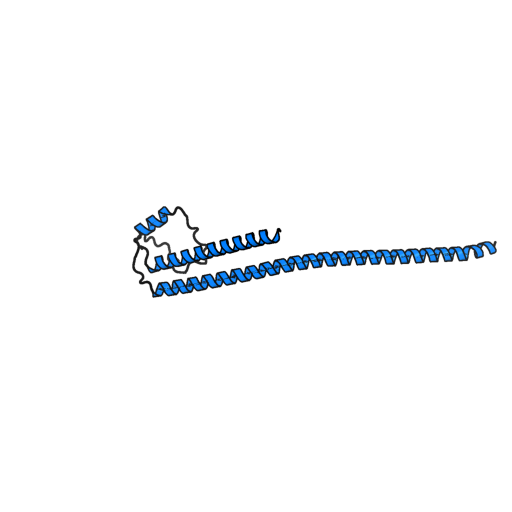 ARG A O 1
ATOM 711 N N . GLN A 1 92 ? -24.669 2.806 37.268 1.00 81.81 92 GLN A N 1
ATOM 712 C CA . GLN A 1 92 ? -23.307 2.751 37.787 1.00 81.81 92 GLN A CA 1
ATOM 713 C C . GLN A 1 92 ? -22.975 1.322 38.248 1.00 81.81 92 GLN A C 1
ATOM 715 O O . GLN A 1 92 ? -23.671 0.756 39.092 1.00 81.81 92 GLN A O 1
ATOM 720 N N . CYS A 1 93 ? -21.917 0.747 37.681 1.00 81.56 93 CYS A N 1
ATOM 721 C CA . CYS A 1 93 ? -21.442 -0.606 37.972 1.00 81.56 93 CYS A CA 1
ATOM 722 C C . CYS A 1 93 ? -20.133 -0.604 38.762 1.00 81.56 93 CYS A C 1
ATOM 724 O O . CYS A 1 93 ? -19.922 -1.479 39.598 1.00 81.56 93 CYS A O 1
ATOM 726 N N . LEU A 1 94 ? -19.258 0.373 38.514 1.00 82.25 94 LEU A N 1
ATOM 727 C CA . LEU A 1 94 ? -17.985 0.526 39.216 1.00 82.25 94 LEU A CA 1
ATOM 728 C C . LEU A 1 94 ? -17.909 1.913 39.840 1.00 82.25 94 LEU A C 1
ATOM 730 O O . LEU A 1 94 ? -18.268 2.899 39.206 1.00 82.25 94 LEU A O 1
ATOM 734 N N . SER A 1 95 ? -17.408 1.999 41.070 1.00 81.62 95 SER A N 1
ATOM 735 C CA . SER A 1 95 ? -17.156 3.289 41.720 1.00 81.62 95 SER A CA 1
ATOM 736 C C . SER A 1 95 ? -15.933 3.987 41.115 1.00 81.62 95 SER A C 1
ATOM 738 O O . SER A 1 95 ? -15.038 3.326 40.580 1.00 81.62 95 SER A O 1
ATOM 740 N N . ALA A 1 96 ? -15.852 5.313 41.247 1.00 75.69 96 ALA A N 1
ATOM 741 C CA . ALA A 1 96 ? -14.699 6.089 40.781 1.00 75.69 96 ALA A CA 1
ATOM 742 C C . ALA A 1 96 ? -13.378 5.618 41.425 1.00 75.69 96 ALA A C 1
ATOM 744 O O . ALA A 1 96 ? -12.361 5.490 40.743 1.00 75.69 96 ALA A O 1
ATOM 745 N N . GLY A 1 97 ? -13.409 5.256 42.714 1.00 73.94 97 GLY A N 1
ATOM 746 C CA . GLY A 1 97 ? -12.249 4.705 43.424 1.00 73.94 97 GLY A CA 1
ATOM 747 C C . GLY A 1 97 ? -11.772 3.373 42.841 1.00 73.94 97 GLY A C 1
ATOM 748 O O . GLY A 1 97 ? -10.573 3.167 42.662 1.00 73.94 97 GLY A O 1
ATOM 749 N N . THR A 1 98 ? -12.700 2.488 42.467 1.00 77.19 98 THR A N 1
ATOM 750 C CA . THR A 1 98 ? -12.366 1.219 41.804 1.00 77.19 98 THR A CA 1
ATOM 751 C C . THR A 1 98 ? -11.757 1.455 40.422 1.00 77.19 98 THR A C 1
ATOM 753 O O . THR A 1 98 ? -10.727 0.866 40.108 1.00 77.19 98 THR A O 1
ATOM 756 N N . VAL A 1 99 ? -12.336 2.351 39.617 1.00 76.19 99 VAL A N 1
ATOM 757 C CA . VAL A 1 99 ? -11.807 2.701 38.284 1.00 76.19 99 VAL A CA 1
ATOM 758 C C . VAL A 1 99 ? -10.388 3.273 38.383 1.00 76.19 99 VAL A C 1
ATOM 760 O O . VAL A 1 99 ? -9.509 2.880 37.618 1.00 76.19 99 VAL A O 1
ATOM 763 N N . SER A 1 100 ? -10.138 4.146 39.363 1.00 73.19 100 SER A N 1
ATOM 764 C CA . SER A 1 100 ? -8.808 4.712 39.619 1.00 73.19 100 SER A CA 1
ATOM 765 C C . SER A 1 100 ? -7.770 3.632 39.954 1.00 73.19 100 SER A C 1
ATOM 767 O O . SER A 1 100 ? -6.681 3.623 39.380 1.00 73.19 100 SER A O 1
ATOM 769 N N . LEU A 1 101 ? -8.126 2.659 40.804 1.00 78.19 101 LEU A N 1
ATOM 770 C CA . LEU A 1 101 ? -7.248 1.531 41.140 1.00 78.19 101 LEU A CA 1
ATOM 771 C C . LEU A 1 101 ? -6.930 0.645 39.927 1.00 78.19 101 LEU A C 1
ATOM 773 O O . LEU A 1 101 ? -5.775 0.254 39.752 1.00 78.19 101 LEU A O 1
ATOM 777 N N . LEU A 1 102 ? -7.921 0.353 39.076 1.00 74.31 102 LEU A N 1
ATOM 778 C CA . LEU A 1 102 ? -7.707 -0.441 37.860 1.00 74.31 102 LEU A CA 1
ATOM 779 C C . LEU A 1 102 ? -6.759 0.269 36.883 1.00 74.31 102 LEU A C 1
ATOM 781 O O . LEU A 1 102 ? -5.847 -0.363 36.354 1.00 74.31 102 LEU A O 1
ATOM 785 N N . ASN A 1 103 ? -6.925 1.580 36.696 1.00 71.00 103 ASN A N 1
ATOM 786 C CA . ASN A 1 103 ? -6.068 2.373 35.810 1.00 71.00 103 ASN A CA 1
ATOM 787 C C . ASN A 1 103 ? -4.644 2.560 36.366 1.00 71.00 103 ASN A C 1
ATOM 789 O O . ASN A 1 103 ? -3.682 2.638 35.600 1.00 71.00 103 ASN A O 1
ATOM 793 N N . ALA A 1 104 ? -4.484 2.618 37.692 1.00 70.50 104 ALA A N 1
ATOM 794 C CA . ALA A 1 104 ? -3.177 2.735 38.336 1.00 70.50 104 ALA A CA 1
ATOM 795 C C . ALA A 1 104 ? -2.349 1.441 38.233 1.00 70.50 104 ALA A C 1
ATOM 797 O O . ALA A 1 104 ? -1.131 1.498 38.061 1.00 70.50 104 ALA A O 1
ATOM 798 N N . GLY A 1 105 ? -3.000 0.274 38.312 1.00 61.09 105 GLY A N 1
ATOM 799 C CA . GLY A 1 105 ? -2.337 -1.033 38.278 1.00 61.09 105 GLY A CA 1
ATOM 800 C C . GLY A 1 105 ? -1.809 -1.449 36.903 1.00 61.09 105 GLY A C 1
ATOM 801 O O . GLY A 1 105 ? -0.930 -2.304 36.824 1.00 61.09 105 GLY A O 1
ATOM 802 N N . THR A 1 106 ? -2.303 -0.854 35.814 1.00 60.53 106 THR A N 1
ATOM 803 C CA . THR A 1 106 ? -1.927 -1.287 34.465 1.00 60.53 106 THR A CA 1
ATOM 804 C C . THR A 1 106 ? -0.528 -0.866 34.037 1.00 60.53 106 THR A C 1
ATOM 806 O O . THR A 1 106 ? 0.006 -1.516 33.148 1.00 60.53 106 THR A O 1
ATOM 809 N N . GLY A 1 107 ? 0.088 0.185 34.603 1.00 50.16 107 GLY A N 1
ATOM 810 C CA . GLY A 1 107 ? 1.427 0.677 34.209 1.00 50.16 107 GLY A CA 1
ATOM 811 C C . GLY A 1 107 ? 1.571 1.123 32.736 1.00 50.16 107 GLY A C 1
ATOM 812 O O . GLY A 1 107 ? 2.492 1.862 32.392 1.00 50.16 107 GLY A O 1
ATOM 813 N N . LEU A 1 108 ? 0.639 0.731 31.866 1.00 51.06 108 LEU A N 1
ATOM 814 C CA . LEU A 1 108 ? 0.431 1.223 30.524 1.00 51.06 108 LEU A CA 1
ATOM 815 C C . LEU A 1 108 ? -0.127 2.639 30.636 1.00 51.06 108 LEU A C 1
ATOM 817 O O . LEU A 1 108 ? -1.308 2.847 30.907 1.00 51.06 108 LEU A O 1
ATOM 821 N N . ARG A 1 109 ? 0.717 3.629 30.345 1.00 47.31 109 ARG A N 1
ATOM 822 C CA . ARG A 1 109 ? 0.227 4.860 29.727 1.00 47.31 109 ARG A CA 1
ATOM 823 C C . ARG A 1 109 ? -0.384 4.434 28.395 1.00 47.31 109 ARG A C 1
ATOM 825 O O . ARG A 1 109 ? 0.353 4.252 27.428 1.00 47.31 109 ARG A O 1
ATOM 832 N N . LEU A 1 110 ? -1.701 4.212 28.354 1.00 47.38 110 LEU A N 1
ATOM 833 C CA . LEU A 1 110 ? -2.394 4.120 27.074 1.00 47.38 110 LEU A CA 1
ATOM 834 C C . LEU A 1 110 ? -2.021 5.401 26.314 1.00 47.38 110 LEU A C 1
ATOM 836 O O . LEU A 1 110 ? -2.205 6.490 26.870 1.00 47.38 110 LEU A O 1
ATOM 840 N N . PRO A 1 111 ? -1.422 5.310 25.114 1.00 37.72 111 PRO A N 1
ATOM 841 C CA . PRO A 1 111 ? -1.169 6.499 24.325 1.00 37.72 111 PRO A CA 1
ATOM 842 C C . PRO A 1 111 ? -2.520 7.172 24.128 1.00 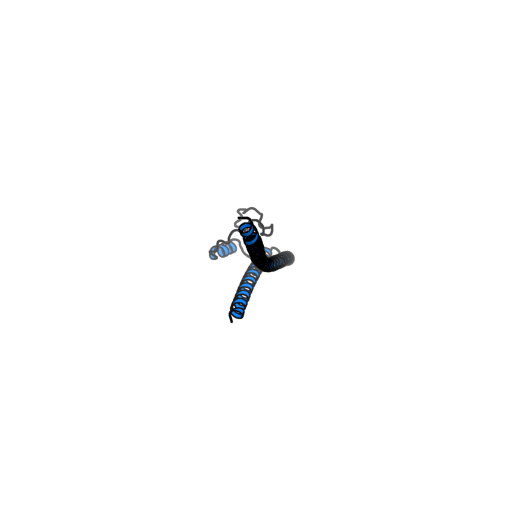37.72 111 PRO A C 1
ATOM 844 O O . PRO A 1 111 ? -3.438 6.546 23.593 1.00 37.72 111 PRO A O 1
ATOM 847 N N . ALA A 1 112 ? -2.638 8.409 24.626 1.00 41.38 112 ALA A N 1
ATOM 848 C CA . ALA A 1 112 ? -3.776 9.272 24.363 1.00 41.38 112 ALA A CA 1
ATOM 849 C C . ALA A 1 112 ? -4.053 9.168 22.866 1.00 41.38 112 ALA A C 1
ATOM 851 O O . ALA A 1 112 ? -3.202 9.531 22.051 1.00 41.38 112 ALA A O 1
ATOM 852 N N . HIS A 1 113 ? -5.159 8.515 22.517 1.00 34.88 113 HIS A N 1
ATOM 853 C CA . HIS A 1 113 ? -5.468 8.243 21.131 1.00 34.88 113 HIS A CA 1
ATOM 854 C C . HIS A 1 113 ? -5.502 9.576 20.388 1.00 34.88 113 HIS A C 1
ATOM 856 O O . HIS A 1 113 ? -6.107 10.546 20.845 1.00 34.88 113 HIS A O 1
ATOM 862 N N . GLN A 1 114 ? -4.761 9.604 19.282 1.00 29.73 114 GLN A N 1
ATOM 863 C CA . GLN A 1 114 ? -4.708 10.674 18.299 1.00 29.73 114 GLN A CA 1
ATOM 864 C C . GLN A 1 114 ? -6.115 11.287 18.113 1.00 29.73 114 GLN A C 1
ATOM 866 O O . GLN A 1 114 ? -7.079 10.529 17.958 1.00 29.73 114 GLN A O 1
ATOM 871 N N . PRO A 1 115 ? -6.264 12.624 18.129 1.00 35.16 115 PRO A N 1
ATOM 872 C CA . PRO A 1 115 ? -7.561 13.276 17.966 1.00 35.16 115 PRO A CA 1
ATOM 873 C C . PRO A 1 115 ? -8.138 12.912 16.593 1.00 35.16 115 PRO A C 1
ATOM 875 O O . PRO A 1 115 ? -7.615 13.344 15.569 1.00 35.16 115 PRO A O 1
ATOM 878 N N . GLY A 1 116 ? -9.175 12.072 16.561 1.00 32.53 116 GLY A N 1
ATOM 879 C CA . GLY A 1 116 ? -9.826 11.680 15.307 1.00 32.53 116 GLY A CA 1
ATOM 880 C C . GLY A 1 116 ? -10.748 10.461 15.360 1.00 32.53 116 GLY A C 1
ATOM 881 O O . GLY A 1 116 ? -11.625 10.366 14.509 1.00 32.53 116 GLY A O 1
ATOM 882 N N . SER A 1 117 ? -10.606 9.559 16.341 1.00 33.44 117 SER A N 1
ATOM 883 C CA . SER A 1 117 ? -11.363 8.287 16.324 1.00 33.44 117 SER A CA 1
ATOM 884 C C . SER A 1 117 ? -11.903 7.819 17.678 1.00 33.44 117 SER A C 1
ATOM 886 O O . SER A 1 117 ? -12.251 6.650 17.825 1.00 33.44 117 SER A O 1
ATOM 888 N N . ALA A 1 118 ? -12.005 8.704 18.671 1.00 33.34 118 ALA A N 1
ATOM 889 C CA . ALA A 1 118 ? -12.901 8.434 19.791 1.00 33.34 118 ALA A CA 1
ATOM 890 C C . ALA A 1 118 ? -14.344 8.663 19.306 1.00 33.34 118 ALA A C 1
ATOM 892 O O . ALA A 1 118 ? -14.570 9.650 18.598 1.00 33.34 118 ALA A O 1
ATOM 893 N N . PRO A 1 119 ? -15.336 7.827 19.669 1.00 34.34 119 PRO A N 1
ATOM 894 C CA . PRO A 1 119 ? -16.717 8.285 19.604 1.00 34.34 119 PRO A CA 1
ATOM 895 C C . PRO A 1 119 ? -16.794 9.622 20.355 1.00 34.34 119 PRO A C 1
ATOM 897 O O . PRO A 1 119 ? -16.215 9.756 21.437 1.00 34.34 119 PRO A O 1
ATOM 900 N N . GLU A 1 120 ? -17.464 10.617 19.768 1.00 33.06 120 GLU A N 1
ATOM 901 C CA . GLU A 1 120 ? -17.742 11.944 20.342 1.00 33.06 120 GLU A CA 1
ATOM 902 C C . GLU A 1 120 ? -18.641 11.857 21.596 1.00 33.06 120 GLU A C 1
ATOM 904 O O . GLU A 1 120 ? -19.712 12.442 21.709 1.00 33.06 120 GLU A O 1
ATOM 909 N N . SER A 1 121 ? -18.214 11.094 22.591 1.00 35.81 121 SER A N 1
ATOM 910 C CA . SER A 1 121 ? -18.712 11.128 23.963 1.00 35.81 121 SER A CA 1
ATOM 911 C C . SER A 1 121 ? -17.565 11.135 24.979 1.00 35.81 121 SER A C 1
ATOM 913 O O . SER A 1 121 ? -17.808 11.043 26.176 1.00 35.81 121 SER A O 1
ATOM 915 N N . ALA A 1 122 ? -16.323 11.336 24.520 1.00 40.12 122 ALA A N 1
ATOM 916 C CA . ALA A 1 122 ? -15.177 11.696 25.360 1.00 40.12 122 ALA A CA 1
ATOM 917 C C . ALA A 1 122 ? -14.722 13.160 25.155 1.00 40.12 122 ALA A C 1
ATOM 919 O O . ALA A 1 122 ? -13.608 13.523 25.519 1.00 40.12 122 ALA A O 1
ATOM 920 N N . SER A 1 123 ? -15.584 14.009 24.583 1.00 32.97 123 SER A N 1
ATOM 921 C CA . SER A 1 123 ? -15.421 15.472 24.557 1.00 32.97 123 SER A CA 1
ATOM 922 C C . SER A 1 123 ? -16.404 16.149 25.513 1.00 32.97 123 SER A C 1
ATOM 924 O O . SER A 1 123 ? -17.077 17.114 25.175 1.00 32.97 123 SER A O 1
ATOM 926 N N . GLY A 1 124 ? -16.475 15.642 26.739 1.00 30.05 124 GLY A N 1
ATOM 927 C CA . GLY A 1 124 ? -16.497 16.550 27.875 1.00 30.05 124 GLY A CA 1
ATOM 928 C C . GLY A 1 124 ? -15.039 16.855 28.189 1.00 30.05 124 GLY A C 1
ATOM 929 O O . GLY A 1 124 ? -14.207 15.951 28.160 1.00 30.05 124 GLY A O 1
ATOM 930 N N . THR A 1 125 ? -14.712 18.112 28.465 1.00 26.67 125 THR A N 1
ATOM 931 C CA . THR A 1 125 ? -13.553 18.484 29.290 1.00 26.67 125 THR A CA 1
ATOM 932 C C . THR A 1 125 ? -13.251 17.413 30.348 1.00 26.67 125 THR A C 1
ATOM 934 O O . THR A 1 125 ? -14.201 16.784 30.825 1.00 26.67 125 THR A O 1
ATOM 937 N N . PRO A 1 126 ? -11.993 17.217 30.791 1.00 36.41 126 PRO A N 1
ATOM 938 C CA . PRO A 1 126 ? -11.764 16.565 32.069 1.00 36.41 126 PRO A CA 1
ATOM 939 C C . PRO A 1 126 ? -12.382 17.492 33.114 1.00 36.41 126 PRO A C 1
ATOM 941 O O . PRO A 1 126 ? -11.738 18.385 33.649 1.00 36.41 126 PRO A O 1
ATOM 944 N N . THR A 1 127 ? -13.692 17.378 33.311 1.00 34.69 127 THR A N 1
ATOM 945 C CA . THR A 1 127 ? -14.340 17.939 34.466 1.00 34.69 127 THR A CA 1
ATOM 946 C C . THR A 1 127 ? -13.688 17.183 35.595 1.00 34.69 127 THR A C 1
ATOM 948 O O . THR A 1 127 ? -13.778 15.956 35.652 1.00 34.69 127 THR A O 1
ATOM 951 N N . ASP A 1 128 ? -12.976 17.932 36.427 1.00 34.38 128 ASP A N 1
ATOM 952 C CA . ASP A 1 128 ? -12.534 17.561 37.758 1.00 34.38 128 ASP A CA 1
ATOM 953 C C . ASP A 1 128 ? -13.738 17.042 38.557 1.00 34.38 128 ASP A C 1
ATOM 955 O O . ASP A 1 128 ? -14.366 17.722 39.362 1.00 34.38 128 ASP A O 1
ATOM 959 N N . SER A 1 129 ? -14.135 15.820 38.254 1.00 35.88 129 SER A N 1
ATOM 960 C CA . SER A 1 129 ? -15.187 15.061 38.893 1.00 35.88 129 SER A CA 1
ATOM 961 C C . SER A 1 129 ? -14.605 13.680 39.078 1.00 35.88 129 SER A C 1
ATOM 963 O O . SER A 1 129 ? -14.958 12.724 38.391 1.00 35.88 129 SER A O 1
ATOM 965 N N . ASN A 1 130 ? -13.714 13.589 40.061 1.00 43.09 130 ASN A N 1
ATOM 966 C CA . ASN A 1 130 ? -13.232 12.351 40.670 1.00 43.09 130 ASN A CA 1
ATOM 967 C C . ASN A 1 130 ? -14.368 11.490 41.291 1.00 43.09 130 ASN A C 1
ATOM 969 O O . ASN A 1 130 ? -14.092 10.639 42.128 1.00 43.09 130 ASN A O 1
ATOM 973 N N . ASP A 1 131 ? -15.626 11.675 40.876 1.00 46.44 131 ASP A N 1
ATOM 974 C CA . ASP A 1 131 ? -16.830 11.096 41.480 1.00 46.44 131 ASP A CA 1
ATOM 975 C C . ASP A 1 131 ? -17.730 10.333 40.492 1.00 46.44 131 ASP A C 1
ATOM 977 O O . ASP A 1 131 ? -18.628 9.602 40.916 1.00 46.44 131 ASP A O 1
ATOM 981 N N . ALA A 1 132 ? -17.502 10.418 39.176 1.00 60.66 132 ALA A N 1
ATOM 982 C CA . ALA A 1 132 ? -18.289 9.643 38.217 1.00 60.66 132 ALA A CA 1
ATOM 983 C C . ALA A 1 132 ? -17.683 8.240 38.033 1.00 60.66 132 ALA A C 1
ATOM 985 O O . ALA A 1 132 ? -1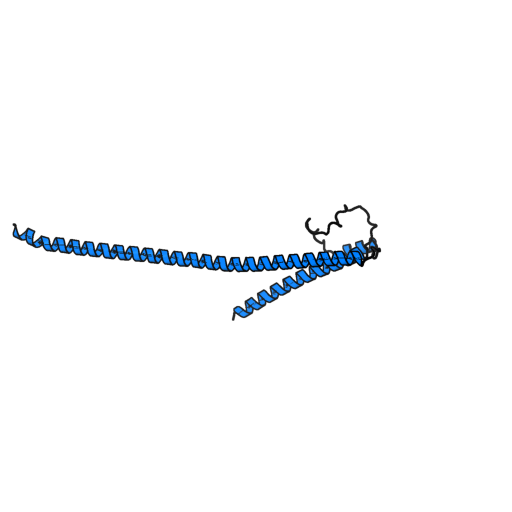6.782 8.024 37.226 1.00 60.66 132 ALA A O 1
ATOM 986 N N . GLY A 1 133 ? -18.168 7.270 38.812 1.00 65.56 133 GLY A N 1
ATOM 987 C CA . GLY A 1 133 ? -17.911 5.848 38.570 1.00 65.56 133 GLY A CA 1
ATOM 988 C C . GLY A 1 133 ? -18.373 5.383 37.179 1.00 65.56 133 GLY A C 1
ATOM 989 O O . GLY A 1 133 ? -19.144 6.073 36.515 1.00 65.56 133 GLY A O 1
ATOM 990 N N . SER A 1 134 ? -17.925 4.207 36.735 1.00 78.94 134 SER A N 1
ATOM 991 C CA . SER A 1 134 ? -18.240 3.696 35.396 1.00 78.94 134 SER A CA 1
ATOM 992 C C . SER A 1 134 ? -19.617 3.031 35.329 1.00 78.94 134 SER A C 1
ATOM 994 O O . SER A 1 134 ? -19.999 2.271 36.229 1.00 78.94 134 SER A O 1
ATOM 996 N N . THR A 1 135 ? -20.364 3.310 34.260 1.00 81.44 135 THR A N 1
ATOM 997 C CA . THR A 1 135 ? -21.690 2.727 34.003 1.00 81.44 135 THR A CA 1
ATOM 998 C C . THR A 1 135 ? -21.619 1.421 33.211 1.00 81.44 135 THR A C 1
ATOM 1000 O O . THR A 1 135 ? -20.636 1.157 32.521 1.00 81.44 135 THR A O 1
ATOM 1003 N N . ASP A 1 136 ? -22.674 0.606 33.270 1.00 81.25 136 ASP A N 1
ATOM 1004 C CA . ASP A 1 136 ? -22.827 -0.599 32.440 1.00 81.25 136 ASP A CA 1
ATOM 1005 C C . ASP A 1 136 ? -22.634 -0.310 30.941 1.00 81.25 136 ASP A C 1
ATOM 1007 O O . ASP A 1 136 ? -21.955 -1.074 30.258 1.00 81.25 136 ASP A O 1
ATOM 1011 N N . THR A 1 137 ? -23.150 0.817 30.440 1.00 73.88 137 THR A N 1
ATOM 1012 C CA . THR A 1 137 ? -22.944 1.273 29.054 1.00 73.88 137 THR A CA 1
ATOM 1013 C C . THR A 1 137 ? -21.472 1.534 28.741 1.00 73.88 137 THR A C 1
ATOM 1015 O O . THR A 1 137 ? -20.977 1.099 27.702 1.00 73.88 137 THR A O 1
ATOM 1018 N N . GLN A 1 138 ? -20.755 2.218 29.636 1.00 74.44 138 GLN A N 1
ATOM 1019 C CA . GLN A 1 138 ? -19.337 2.536 29.444 1.00 74.44 138 GLN A CA 1
ATOM 1020 C C . GLN A 1 138 ? -18.460 1.282 29.497 1.00 74.44 138 GLN A C 1
ATOM 1022 O O . GLN A 1 138 ? -17.564 1.126 28.671 1.00 74.44 138 GLN A O 1
ATOM 1027 N N . ILE A 1 139 ? -18.742 0.365 30.427 1.00 81.81 139 ILE A N 1
ATOM 1028 C CA . ILE A 1 139 ? -18.029 -0.914 30.530 1.00 81.81 139 ILE A CA 1
ATOM 1029 C C . ILE A 1 139 ? -18.286 -1.762 29.283 1.00 81.81 139 ILE A C 1
ATOM 1031 O O . ILE A 1 139 ? -17.348 -2.322 28.721 1.00 81.81 139 ILE A O 1
ATOM 1035 N N . ALA A 1 140 ? -19.534 -1.838 28.817 1.00 74.25 140 ALA A N 1
ATOM 1036 C CA . ALA A 1 140 ? -19.865 -2.587 27.612 1.00 74.25 140 ALA A CA 1
ATOM 1037 C C . ALA A 1 140 ? -19.180 -2.007 26.365 1.00 74.25 140 ALA A C 1
ATOM 1039 O O . ALA A 1 140 ? -18.644 -2.770 25.561 1.00 74.25 140 ALA A O 1
ATOM 1040 N N . GLY A 1 141 ? -19.135 -0.676 26.237 1.00 73.69 141 GLY A N 1
ATOM 1041 C CA . GLY A 1 141 ? -18.390 0.004 25.176 1.00 73.69 141 GLY A CA 1
ATOM 1042 C C . GLY A 1 141 ? -16.892 -0.309 25.226 1.00 73.69 141 GLY A C 1
ATOM 1043 O O . GLY A 1 141 ? -16.312 -0.686 24.212 1.00 73.69 141 GLY A O 1
ATOM 1044 N N . TRP A 1 142 ? -16.283 -0.271 26.417 1.00 81.62 142 TRP A N 1
ATOM 1045 C CA . TRP A 1 142 ? -14.874 -0.634 26.596 1.00 81.62 142 TRP A CA 1
ATOM 1046 C C . TRP A 1 142 ? -14.585 -2.092 26.207 1.00 81.62 142 TRP A C 1
ATOM 1048 O O . TRP A 1 142 ? -13.578 -2.369 25.558 1.00 81.62 142 TRP A O 1
ATOM 1058 N N . ILE A 1 143 ? -15.476 -3.030 26.554 1.00 81.31 143 ILE A N 1
ATOM 1059 C CA . ILE A 1 143 ? -15.349 -4.440 26.152 1.00 81.31 143 ILE A CA 1
ATOM 1060 C C . ILE A 1 143 ? -15.428 -4.578 24.627 1.00 81.31 143 ILE A C 1
ATOM 1062 O O . ILE A 1 143 ? -14.626 -5.314 24.051 1.00 81.31 143 ILE A O 1
ATOM 1066 N N . ALA A 1 144 ? -16.361 -3.880 23.972 1.00 76.06 144 ALA A N 1
ATOM 1067 C CA . ALA A 1 144 ? -16.490 -3.904 22.516 1.00 76.06 144 ALA A CA 1
ATOM 1068 C C . ALA A 1 144 ? -15.221 -3.376 21.827 1.00 76.06 144 ALA A C 1
ATOM 1070 O O . ALA A 1 144 ? -14.675 -4.045 20.946 1.00 76.06 144 ALA A O 1
ATOM 1071 N N . ASP A 1 145 ? -14.684 -2.248 22.297 1.00 76.81 145 ASP A N 1
ATOM 1072 C CA . ASP A 1 145 ? -13.448 -1.672 21.762 1.00 76.81 145 ASP A CA 1
ATOM 1073 C C . ASP A 1 145 ? -12.235 -2.590 22.005 1.00 76.81 145 ASP A C 1
ATOM 1075 O O . ASP A 1 145 ? -11.385 -2.760 21.127 1.00 76.81 145 ASP A O 1
ATOM 1079 N N . ALA A 1 146 ? -12.148 -3.230 23.176 1.00 80.56 146 ALA A N 1
ATOM 1080 C CA . ALA A 1 146 ? -11.085 -4.189 23.481 1.00 80.56 146 ALA A CA 1
ATOM 1081 C C . ALA A 1 146 ? -11.155 -5.433 22.576 1.00 80.56 146 ALA A C 1
ATOM 1083 O O . ALA A 1 146 ? -10.127 -5.887 22.065 1.00 80.56 146 ALA A O 1
ATOM 1084 N N . GLN A 1 147 ? -12.358 -5.964 22.327 1.00 78.62 147 GLN A N 1
ATOM 1085 C CA . GLN A 1 147 ? -12.566 -7.078 21.395 1.00 78.62 147 GLN A CA 1
ATOM 1086 C C . GLN A 1 147 ? -12.177 -6.697 19.965 1.00 78.62 147 GLN A C 1
ATOM 1088 O O . GLN A 1 147 ? -11.512 -7.484 19.288 1.00 78.62 147 GLN A O 1
ATOM 1093 N N . GLN A 1 148 ? -12.524 -5.487 19.518 1.00 78.94 148 GLN A N 1
ATOM 1094 C CA . GLN A 1 148 ? -12.117 -4.982 18.209 1.00 78.94 148 GLN A CA 1
ATOM 1095 C C . GLN A 1 148 ? -10.592 -4.910 18.089 1.00 78.94 148 GLN A C 1
ATOM 1097 O O . GLN A 1 148 ? -10.026 -5.409 17.114 1.00 78.94 148 GLN A O 1
ATOM 1102 N N . GLN A 1 149 ? -9.913 -4.318 19.075 1.00 80.62 149 GLN A N 1
ATOM 1103 C CA . GLN A 1 149 ? -8.452 -4.212 19.071 1.00 80.62 149 GLN A CA 1
ATOM 1104 C C . GLN A 1 149 ? -7.787 -5.591 19.033 1.00 80.62 149 GLN A C 1
ATOM 1106 O O . GLN A 1 149 ? -6.843 -5.801 18.270 1.00 80.62 149 GLN A O 1
ATOM 1111 N N . TYR A 1 150 ? -8.312 -6.553 19.795 1.00 84.81 150 TYR A N 1
ATOM 1112 C CA . TYR A 1 150 ? -7.820 -7.926 19.758 1.00 84.81 150 TYR A CA 1
ATOM 1113 C C . TYR A 1 150 ? -8.025 -8.573 18.384 1.00 84.81 150 TYR A C 1
ATOM 1115 O O . TYR A 1 150 ? -7.086 -9.155 17.845 1.00 84.81 150 TYR A O 1
ATOM 1123 N N . ALA A 1 151 ? -9.209 -8.432 17.783 1.00 79.31 151 ALA A N 1
ATOM 1124 C CA . ALA A 1 151 ? -9.501 -8.979 16.460 1.00 79.31 151 ALA A CA 1
ATOM 1125 C C . ALA A 1 151 ? -8.586 -8.388 15.372 1.00 79.31 151 ALA A C 1
ATOM 1127 O O . ALA A 1 151 ? -8.076 -9.127 14.531 1.00 79.31 151 ALA A O 1
ATOM 1128 N N . VAL A 1 152 ? -8.312 -7.078 15.422 1.00 80.75 152 VAL A N 1
ATOM 1129 C CA . VAL A 1 152 ? -7.351 -6.416 14.522 1.00 80.75 152 VAL A CA 1
ATOM 1130 C C . VAL A 1 152 ? -5.947 -6.991 14.707 1.00 80.75 152 VAL A C 1
ATOM 1132 O O . VAL A 1 152 ? -5.290 -7.337 13.725 1.00 80.75 152 VAL A O 1
ATOM 1135 N N . CYS A 1 153 ? -5.477 -7.115 15.950 1.00 86.38 153 CYS A N 1
ATOM 1136 C CA . CYS A 1 153 ? -4.158 -7.675 16.245 1.00 86.38 153 CYS A CA 1
ATOM 1137 C C . CYS A 1 153 ? -4.038 -9.135 15.795 1.00 86.38 153 CYS A C 1
ATOM 1139 O O . CYS A 1 153 ? -3.050 -9.491 15.156 1.00 86.38 153 CYS A O 1
ATOM 1141 N N . ALA A 1 154 ? -5.048 -9.961 16.075 1.00 84.25 154 ALA A N 1
ATOM 1142 C CA . ALA A 1 154 ? -5.090 -11.359 15.662 1.00 84.25 154 ALA A CA 1
ATOM 1143 C C . ALA A 1 154 ? -5.088 -11.495 14.132 1.00 84.25 154 ALA A C 1
ATOM 1145 O O . ALA A 1 154 ? -4.323 -12.293 13.597 1.00 84.25 154 ALA A O 1
ATOM 1146 N N . GLY A 1 155 ? -5.867 -10.668 13.426 1.00 82.19 155 GLY A N 1
ATOM 1147 C CA . GLY A 1 155 ? -5.873 -10.628 11.962 1.00 82.19 155 GLY A CA 1
ATOM 1148 C C . GLY A 1 155 ? -4.509 -10.252 11.380 1.00 82.19 155 GLY A C 1
ATOM 1149 O O . GLY A 1 155 ? -4.009 -10.943 10.501 1.00 82.19 155 GLY A O 1
ATOM 1150 N N . ARG A 1 156 ? -3.853 -9.218 11.927 1.00 83.06 156 ARG A N 1
ATOM 1151 C CA . ARG A 1 156 ? -2.495 -8.818 11.506 1.00 83.06 156 ARG A CA 1
ATOM 1152 C C . ARG A 1 156 ? -1.461 -9.923 11.730 1.00 83.06 156 ARG A C 1
ATOM 1154 O O . ARG A 1 156 ? -0.596 -10.126 10.886 1.00 83.06 156 ARG A O 1
ATOM 1161 N N . LEU A 1 157 ? -1.539 -10.626 12.860 1.00 88.06 157 LEU A N 1
ATOM 1162 C CA . LEU A 1 157 ? -0.672 -11.769 13.160 1.00 88.06 157 LEU A CA 1
ATOM 1163 C C . LEU A 1 157 ? -0.912 -12.930 12.194 1.00 88.06 157 LEU A C 1
ATOM 1165 O O . LEU A 1 157 ? 0.051 -13.525 11.721 1.00 88.06 157 LEU A O 1
ATOM 1169 N N . ASN A 1 158 ? -2.171 -13.220 11.867 1.00 83.94 158 ASN A N 1
ATOM 1170 C CA . ASN A 1 158 ? -2.513 -14.256 10.899 1.00 83.94 158 ASN A CA 1
ATOM 1171 C C . ASN A 1 158 ? -1.986 -13.920 9.495 1.00 83.94 158 ASN A C 1
ATOM 1173 O O . ASN A 1 158 ? -1.351 -14.767 8.875 1.00 83.94 158 ASN A O 1
ATOM 1177 N N . ASP A 1 159 ? -2.164 -12.675 9.041 1.00 81.00 159 ASP A N 1
ATOM 1178 C CA . ASP A 1 159 ? -1.636 -12.198 7.755 1.00 81.00 159 ASP A CA 1
ATOM 1179 C C . ASP A 1 159 ? -0.097 -12.322 7.695 1.00 81.00 159 ASP A C 1
ATOM 1181 O O . ASP A 1 159 ? 0.466 -12.713 6.672 1.00 81.00 159 ASP A O 1
ATOM 1185 N N . LEU A 1 160 ? 0.602 -12.026 8.802 1.00 83.94 160 LEU A N 1
ATOM 1186 C CA . LEU A 1 160 ? 2.057 -12.203 8.910 1.00 83.94 160 LEU A CA 1
ATOM 1187 C C . LEU A 1 160 ? 2.464 -13.679 8.824 1.00 83.94 160 LEU A C 1
ATOM 1189 O O . LEU A 1 160 ? 3.419 -14.002 8.120 1.00 83.94 160 LEU A O 1
ATOM 1193 N N . ILE A 1 161 ? 1.747 -14.567 9.517 1.00 84.44 161 ILE A N 1
ATOM 1194 C CA . ILE A 1 161 ? 2.009 -16.011 9.495 1.00 84.44 161 ILE A CA 1
ATOM 1195 C C . ILE A 1 161 ? 1.817 -16.562 8.079 1.00 84.44 161 ILE A C 1
ATOM 1197 O O . ILE A 1 161 ? 2.717 -17.226 7.565 1.00 84.44 161 ILE A O 1
ATOM 1201 N N . GLU A 1 162 ? 0.708 -16.229 7.418 1.00 80.94 162 GLU A N 1
ATOM 1202 C CA . GLU A 1 162 ? 0.415 -16.660 6.047 1.00 80.94 162 GLU A CA 1
ATOM 1203 C C . GLU A 1 162 ? 1.477 -16.166 5.053 1.00 80.94 162 GLU A C 1
ATOM 1205 O O . GLU A 1 162 ? 1.990 -16.942 4.245 1.00 80.94 162 GLU A O 1
ATOM 1210 N N . ALA A 1 163 ? 1.887 -14.898 5.161 1.00 76.00 163 ALA A N 1
ATOM 1211 C CA . ALA A 1 163 ? 2.955 -14.347 4.331 1.00 76.00 163 ALA A CA 1
ATOM 1212 C C . ALA A 1 163 ? 4.296 -15.073 4.545 1.00 76.00 163 ALA A C 1
ATOM 1214 O O . ALA A 1 163 ? 5.023 -15.326 3.579 1.00 76.00 163 ALA A O 1
ATOM 1215 N N . THR A 1 164 ? 4.630 -15.434 5.791 1.00 75.94 164 THR A N 1
ATOM 1216 C CA . THR A 1 164 ? 5.849 -16.204 6.073 1.00 75.94 164 THR A CA 1
ATOM 1217 C C . THR A 1 164 ? 5.765 -17.644 5.569 1.00 75.94 164 THR A C 1
ATOM 1219 O O . THR A 1 164 ? 6.736 -18.119 4.983 1.00 75.94 164 THR A O 1
ATOM 1222 N N . ASP A 1 165 ? 4.624 -18.320 5.705 1.00 74.25 165 ASP A N 1
ATOM 1223 C CA . ASP A 1 165 ? 4.442 -19.701 5.235 1.00 74.25 165 ASP A CA 1
ATOM 1224 C C . ASP A 1 165 ? 4.544 -19.792 3.702 1.00 74.25 165 ASP A C 1
ATOM 1226 O O . ASP A 1 165 ? 5.294 -20.609 3.160 1.00 74.25 165 ASP A O 1
ATOM 1230 N N . TRP A 1 166 ? 3.920 -18.843 2.993 1.00 59.06 166 TRP A N 1
ATOM 1231 C CA . TRP A 1 166 ? 4.058 -18.693 1.542 1.00 59.06 166 TRP A CA 1
ATOM 1232 C C . TRP A 1 166 ? 5.519 -18.477 1.110 1.00 59.06 166 TRP A C 1
ATOM 1234 O O . TRP A 1 166 ? 5.973 -19.056 0.118 1.00 59.06 166 TRP A O 1
ATOM 1244 N N . SER A 1 167 ? 6.289 -17.691 1.875 1.00 59.56 167 SER A N 1
ATOM 1245 C CA . SER A 1 167 ? 7.706 -17.435 1.577 1.00 59.56 167 SER A CA 1
ATOM 1246 C C . SER A 1 167 ? 8.594 -18.679 1.723 1.00 59.56 167 SER A C 1
ATOM 1248 O O . SER A 1 167 ? 9.544 -18.849 0.960 1.00 59.56 167 SER A O 1
ATOM 1250 N N . VAL A 1 168 ? 8.267 -19.584 2.652 1.00 62.41 168 VAL A N 1
ATOM 1251 C CA . VAL A 1 168 ? 9.009 -20.836 2.876 1.00 62.41 168 VAL A CA 1
ATOM 1252 C C . VAL A 1 168 ? 8.634 -21.899 1.839 1.00 62.41 168 VAL A C 1
ATOM 1254 O O . VAL A 1 168 ? 9.499 -22.663 1.407 1.00 62.41 168 VAL A O 1
ATOM 1257 N N . GLY A 1 169 ? 7.373 -21.927 1.394 1.00 53.88 169 GLY A N 1
ATOM 1258 C CA . GLY A 1 169 ? 6.884 -22.852 0.367 1.00 53.88 169 GLY A CA 1
ATOM 1259 C C . GLY A 1 169 ? 7.455 -22.608 -1.035 1.00 53.88 169 GLY A C 1
ATOM 1260 O O . GLY A 1 169 ? 7.660 -23.565 -1.773 1.00 53.88 169 GLY A O 1
ATOM 1261 N N . HIS A 1 170 ? 7.764 -21.358 -1.394 1.00 52.53 170 HIS A N 1
ATOM 1262 C CA . HIS A 1 170 ? 8.353 -21.004 -2.697 1.00 52.53 170 HIS A CA 1
ATOM 1263 C C . HIS A 1 170 ? 9.890 -20.964 -2.726 1.00 52.53 170 HIS A C 1
ATOM 1265 O O . HIS A 1 170 ? 10.473 -20.709 -3.779 1.00 52.53 170 HIS A O 1
ATOM 1271 N N . ALA A 1 171 ? 10.551 -21.214 -1.593 1.00 49.50 171 ALA A N 1
ATOM 1272 C CA . ALA A 1 171 ? 12.009 -21.321 -1.503 1.00 49.50 171 ALA A CA 1
ATOM 1273 C C . ALA A 1 171 ? 12.539 -22.765 -1.683 1.00 49.50 171 ALA A C 1
ATOM 1275 O O . ALA A 1 171 ? 13.737 -22.994 -1.511 1.00 49.50 171 ALA A O 1
ATOM 1276 N N . ARG A 1 172 ? 11.672 -23.734 -2.011 1.00 43.06 172 ARG A N 1
ATOM 1277 C CA . ARG A 1 172 ? 12.021 -25.116 -2.390 1.00 43.06 172 ARG A CA 1
ATOM 1278 C C . ARG A 1 172 ? 11.614 -25.391 -3.830 1.00 43.06 172 ARG A C 1
ATOM 1280 O O . ARG A 1 172 ? 12.329 -26.189 -4.470 1.00 43.06 172 ARG A O 1
#

Organism: NCBI:txid1888893

Sequence (172 aa):
MMLALRQFWPAAVALLLLAGLGYFAYQAGYDASEAAWLEKERQRTEGEAKAKAAQTAKQDTLAAQLLQREHTINELNRSLHNALSKTTTGRQCLSAGTVSLLNAGTGLRLPAHQPGSAPESASGTPTDSNDAGSTDTQIAGWIADAQQQYAVCAGRLNDLIEATDWSVGHAR

Secondary structure (DSSP, 8-state):
--HHHHHHHHHHHHHHHHHHHHHHHHHHHHHHHHHHHHHHHHHHHHHHHHHHHHHHHHHHHHHHHHHHHHHHHHHHHHHHHHHHHHH----EEE-HHHHHHHHHHT--------TT-S-TTS-S---S-TT-PEEHHHHHHHHHHHHHHHHHHHHHHHHHHHHHHHHHHTT-

Radius of gyration: 39.69 Å; chains: 1; bounding box: 84×44×117 Å

pLDDT: mean 74.53, std 18.28, range [26.67, 93.56]

Foldseek 3Di:
DPVVVVVCVVVVVVVVVVVVVVVVVVVVVVVVVVVVVVVVVVVVVVVVVVVVVVVVVVVVVVVVVVVVVVVVLVVVLVVQLVVLVVVFDQAFDFWLVRVVVVVVVPPDPPPPPDPDDDPPPPPDDPPPCSTDHDGSSRVSSVVSVVVSVVVVVVVVVVVVVVVVVVVVVVVD

=== Feature glossary ===
The record interleaves many kinds of information about one protein. Here is each kind framed as the question it answers.

Q: What known structures does this most resemble?
A: Structural nearest neighbors (via Foldseek easy-search vs the PDB). Reported per hit: target PDB id, E-value, and alignment TM-score. A TM-score above ~0.5 is the conventional threshold for 'same fold'.

Q: Where is each backbone atom in 3D?
A: The mmCIF table is the protein's shape written out atom by atom. For each backbone N, Cα, C, and carbonyl O, it records an (x, y, z) coordinate triple in Å plus the residue type, chain letter, and residue number.

Q: What are the 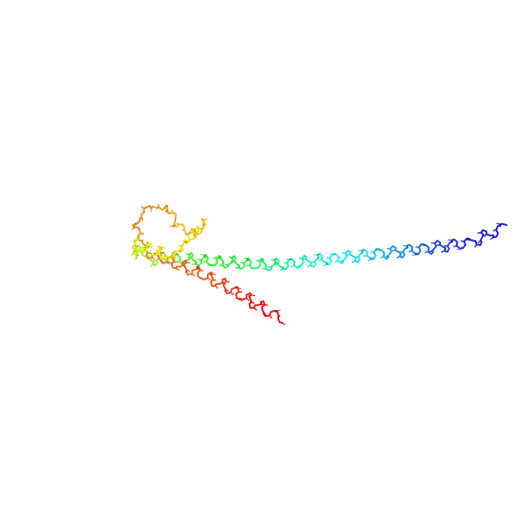backbone torsion angles?
A: The φ/ψ torsion pair specifies the backbone conformation at each residue. φ rotates about the N–Cα bond, ψ about the Cα–C bond. Steric clashes forbid most of the (φ, ψ) plane — the allowed regions (α-helix basin, β-sheet basin, left-handed helix) are the Ramachandran-allowed regions.

Q: Which residues are buried vs exposed?
A: Solvent-accessible surface area (SASA) is the area in Å² traced out by the centre of a 1.4 Å probe sphere (a water molecule) rolled over the protein's van der Waals surface (Shrake–Rupley / Lee–Richards construction). Buried residues have near-zero SASA; fully exposed residues can exceed 200 Å². The total SASA scales roughly with the number of surface residues.

Q: How confident is the AlphaFold model at each residue?
A: pLDDT is the predicted lDDT-Cα score: AlphaFold's confidence that the local environment of each residue (all inter-atomic distances within 15 Å) is correctly placed. It is a per-residue number between 0 and 100, with higher meaning more reliable.

Q: What does the local fold look like, residue by residue?
A: 3Di is Foldseek's structural alphabet. Each residue is assigned one of twenty discrete states based on how its Cα sits relative to its spatial (not sequential) neighbors. Aligning 3Di strings finds structural homologs roughly as well as full 3D superposition, but orders of magnitude faster.

Q: How big and how compact is the whole molecule?
A: Radius of gyration (Rg) is the root-mean-square distance of Cα atoms from their centroid — a single number for overall size and compactness. A globular domain of N residues has Rg ≈ 2.2·N^0.38 Å; an extended or disordered chain has a much larger Rg. The Cα contact count is the number of residue pairs whose Cα atoms are within 8 Å and are more than four positions apart in sequence — a standard proxy for tertiary packing density. The bounding box is the smallest axis-aligned box enclosing all Cα atoms.

Q: Which residues are in helices, strands, or loops?
A: DSSP 8-state secondary structure assigns each residue one of H (α-helix), G (3₁₀-helix), I (π-helix), E (extended β-strand), B (isolated β-bridge), T (hydrogen-bonded turn), S (bend), or '-' (coil). The assignment is computed from backbone hydrogen-bond geometry via the Kabsch–Sander algorithm.

Q: How mobile is each atom in the crystal?
A: Crystallographic B-factors measure how much each atom's electron density is smeared out, in Å². They rise in mobile loops and surface residues and fall in the buried interior. In AlphaFold models this column is repurposed to hold pLDDT instead.

Q: What if only a Cα trace is available?
A: P-SEA three-state annotation labels each residue as helix, strand, or coil based purely on the geometry of the Cα trace. It serves as a fallback when the full backbone (and thus DSSP) is unavailable.

Q: What family and function is it annotated with?
A: Database cross-references. InterPro integrates a dozen domain/family signature databases into unified entries with residue-range hits. GO terms attach function/process/location labels with evidence codes. CATH codes position the fold in a four-level structural taxonomy. Organism is the NCBI-taxonomy species name.

Q: Are the domains correctly placed relative to each other?
A: Predicted Aligned Error (PAE) is an AlphaFold confidence matrix: entry (i, j) is the expected error in the position of residue j, in ångströms, when the prediction is superimposed on the true structure at residue i. Low PAE within a block of residues means that block is internally rigid and well-predicted; high PAE between two blocks means their relative placement is uncertain even if each block individually is confident.

Q: What do the diagnostic plots show?
A: Three diagnostic plots accompany the record. The Cα contact map visualizes the tertiary structure as a 2D adjacency matrix (8 Å cutoff, sequence-local contacts suppressed). The Ramachandran plot shows the distribution of backbone (φ, ψ) torsions, with points in the α and β basins reflecting secondary structure content. The PAE plot shows AlphaFold's inter-residue confidence as a color matrix.

Q: What is the amino-acid chain?
A: Primary structure: the covalent order of the twenty standard amino acids along the backbone. Two proteins with t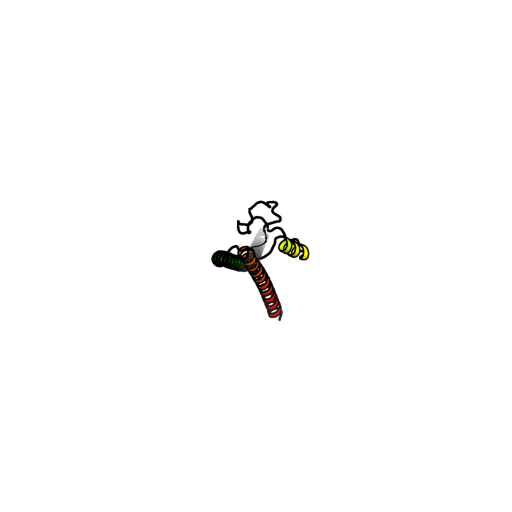he same sequence will (almost always) fold to the same structure; two with 30% identity often share a fold but not the details.

Q: What do the rendered images show?
A: The six renders are orthographic views along the three Cartesian axes in both directions. Representation (cartoon, sticks, or surface) and color scheme (sequence-rainbow or by-chain) vary across proteins so the training set covers all the common visualization conventions.